Protein AF-A0A0M3JMM7-F1 (afdb_monomer)

Radius of gyration: 18.33 Å; Cα contacts (8 Å, |Δi|>4): 84; chains: 1; bounding box: 41×38×50 Å

Solvent-accessible surface area (backbone atoms only — not comparable to full-atom values): 8423 Å² total; per-residue (Å²): 100,49,17,72,85,36,53,85,90,16,45,68,45,74,69,41,52,52,50,51,54,50,52,48,52,51,52,42,49,46,41,70,75,36,53,66,64,42,37,49,53,56,38,50,55,46,68,75,41,55,74,64,54,42,53,51,49,52,32,35,69,67,38,57,93,69,60,64,87,59,90,70,86,70,74,84,69,78,85,84,64,97,82,78,93,76,88,78,82,85,78,90,63,82,74,82,71,70,69,87,77,38,84,73,72,54,48,60,38,55,50,51,66,52,33,49,62,62,49,54,55,51,51,62,76,42,41,74,65,62,67,35,77,92,71,112

Secondary structure (DSSP, 8-state):
---TT--TT---SHHHHHHHHHHHHHHHHHHHH-HHHHHHHHHHHHHHS-HHHHHHHHHHHH-GGG--SSS-------S-------------------GGG-TTSSHHHHHHHHHHHHHHHHHHHTHHHHTSGGG-

Foldseek 3Di:
DFACVCPDVQDPDPVSVVVLVVVLVVLQVVCVVPVPVSLVVLQVVCVPDDLVVVVRVLCRLPVCVPPPPPPDPDDPDPPPDPPDDDDDDDPPPPPPPPCVPVCPVGDSNSSCVSHVVSSVVVCVVCVVVCPPPVND

Mean predicted aligned error: 11.77 Å

Nearest PDB structures (foldseek):
  8v87-assembly1_I  TM=3.423E-01  e=5.460E+00  Saccharomyces cerevisiae BY4741
  7r6k-assembly1_I  TM=3.292E-01  e=7.303E+00  Saccharomyces cerevisiae BY4741

Organism: Anisakis simplex (N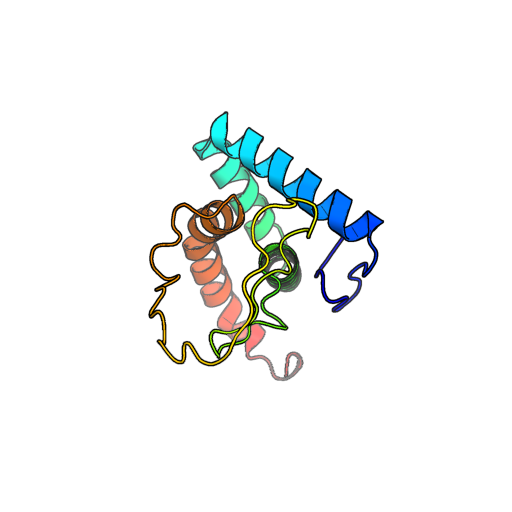CBI:txid6269)

pLDDT: mean 75.69, std 21.16, range [32.44, 95.88]

Structure (mmCIF, N/CA/C/O backbone):
data_AF-A0A0M3JMM7-F1
#
_entry.id   AF-A0A0M3JMM7-F1
#
loop_
_atom_site.group_PDB
_atom_site.id
_atom_site.type_symbol
_atom_site.label_atom_id
_atom_site.label_alt_id
_atom_site.label_comp_id
_atom_site.label_asym_id
_atom_site.label_entity_id
_atom_site.label_seq_id
_atom_site.pdbx_PDB_ins_code
_atom_site.Cartn_x
_atom_site.Cartn_y
_atom_site.Cartn_z
_atom_site.occupancy
_atom_site.B_iso_or_equiv
_atom_site.auth_seq_id
_atom_site.auth_comp_id
_atom_site.auth_asym_id
_atom_site.auth_atom_id
_atom_site.pdbx_PDB_model_num
ATOM 1 N N . LEU A 1 1 ? 1.023 9.929 -7.531 1.00 86.50 1 LEU A N 1
ATOM 2 C CA . LEU A 1 1 ? 0.888 8.857 -8.557 1.00 86.50 1 LEU A CA 1
ATOM 3 C C . LEU A 1 1 ? -0.523 8.277 -8.566 1.00 86.50 1 LEU A C 1
ATOM 5 O O . LEU A 1 1 ? -1.120 8.219 -9.637 1.00 86.50 1 LEU A O 1
ATOM 9 N N . GLY A 1 2 ? -1.057 7.871 -7.408 1.00 88.44 2 GLY A N 1
ATOM 10 C CA . GLY A 1 2 ? -2.457 7.458 -7.265 1.00 88.44 2 GLY A CA 1
ATOM 11 C C . GLY A 1 2 ? -2.833 6.219 -8.083 1.00 88.44 2 GLY A C 1
ATOM 12 O O . GLY A 1 2 ? -1.966 5.519 -8.621 1.00 88.44 2 GLY A O 1
ATOM 13 N N . CYS A 1 3 ? -4.135 5.967 -8.186 1.00 88.50 3 CYS A N 1
ATOM 14 C CA . CYS A 1 3 ? -4.692 4.797 -8.858 1.00 88.50 3 CYS A CA 1
ATOM 15 C C . CYS A 1 3 ? -4.348 4.761 -10.365 1.00 88.50 3 CYS A C 1
ATOM 17 O O . CYS A 1 3 ? -4.485 5.785 -11.041 1.00 88.50 3 CYS A O 1
ATOM 19 N N . PRO A 1 4 ? -3.954 3.596 -10.929 1.00 84.81 4 PRO A N 1
ATOM 20 C CA . PRO A 1 4 ? -3.671 3.445 -12.362 1.00 84.81 4 PRO A CA 1
ATOM 21 C C . PRO A 1 4 ? -4.845 3.723 -13.290 1.00 84.81 4 PRO A C 1
ATOM 23 O O . PRO A 1 4 ? -4.650 4.036 -14.462 1.00 84.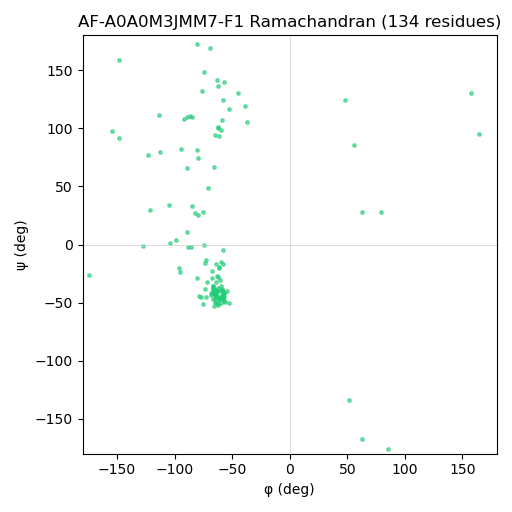81 4 PRO A O 1
ATOM 26 N N . HIS A 1 5 ? -6.060 3.679 -12.761 1.00 85.06 5 HIS A N 1
ATOM 27 C CA . HIS A 1 5 ? -7.269 3.957 -13.521 1.00 85.06 5 HIS A CA 1
ATOM 28 C C . HIS A 1 5 ? -7.657 5.441 -13.529 1.00 85.06 5 HIS A C 1
ATOM 30 O O . HIS A 1 5 ? -8.605 5.797 -14.224 1.00 85.06 5 HIS A O 1
ATOM 36 N N . GLY A 1 6 ? -6.906 6.299 -12.826 1.00 85.56 6 GLY A N 1
ATOM 37 C CA . GLY A 1 6 ? -7.173 7.737 -12.754 1.00 85.56 6 GLY A CA 1
ATOM 38 C C . GLY A 1 6 ? -8.295 8.112 -11.786 1.00 85.56 6 GLY A C 1
ATOM 39 O O . GLY A 1 6 ? -8.985 9.094 -12.015 1.00 85.56 6 GLY A O 1
ATOM 40 N N . CYS A 1 7 ? -8.525 7.312 -10.742 1.00 88.12 7 CYS A N 1
ATOM 41 C CA . CYS A 1 7 ? -9.444 7.680 -9.663 1.00 88.12 7 CYS A CA 1
ATOM 42 C C . CYS A 1 7 ? -8.818 8.741 -8.748 1.00 88.12 7 CYS A C 1
ATOM 44 O O . CYS A 1 7 ? -7.601 8.701 -8.531 1.00 88.12 7 CYS A O 1
ATOM 46 N N . ASN A 1 8 ? -9.651 9.613 -8.170 1.00 83.31 8 ASN A N 1
ATOM 47 C CA . ASN A 1 8 ? -9.229 10.787 -7.393 1.00 83.31 8 ASN A CA 1
ATOM 48 C C . ASN A 1 8 ? -8.210 11.616 -8.210 1.00 83.31 8 ASN A C 1
ATOM 50 O O . ASN A 1 8 ? -8.370 11.771 -9.417 1.00 83.31 8 ASN A O 1
ATOM 54 N N . GLU A 1 9 ? -7.107 12.041 -7.590 1.00 83.31 9 GLU A N 1
ATOM 55 C CA . GLU A 1 9 ? -5.984 12.751 -8.230 1.00 83.31 9 GLU A CA 1
ATOM 56 C C . GLU A 1 9 ? -4.953 11.792 -8.882 1.00 83.31 9 GLU A C 1
ATOM 58 O O . GLU A 1 9 ? -3.733 11.999 -8.861 1.00 83.31 9 GLU A O 1
ATOM 63 N N . GLY A 1 10 ? -5.418 10.652 -9.404 1.00 87.12 10 GLY A N 1
ATOM 64 C CA . GLY A 1 10 ? -4.576 9.620 -10.009 1.00 87.12 10 GLY A CA 1
ATOM 65 C C . GLY A 1 10 ? -4.089 9.983 -11.416 1.00 87.12 10 GLY A C 1
ATOM 66 O O . GLY A 1 10 ? -4.872 10.327 -12.295 1.00 87.12 10 GLY A O 1
ATOM 67 N N . ILE A 1 11 ? -2.790 9.816 -11.687 1.00 89.62 11 ILE A N 1
ATOM 68 C CA . ILE A 1 11 ? -2.210 10.141 -13.003 1.00 89.62 11 ILE A CA 1
ATOM 69 C C . ILE A 1 11 ? -2.379 8.958 -13.963 1.00 89.62 11 ILE A C 1
ATOM 71 O O . ILE A 1 11 ? -1.703 7.932 -13.824 1.00 89.62 11 ILE A O 1
ATOM 75 N N . ARG A 1 12 ? -3.242 9.093 -14.973 1.00 91.50 12 ARG A N 1
ATOM 76 C CA . ARG A 1 12 ? -3.420 8.087 -16.033 1.00 91.50 12 ARG A CA 1
ATOM 77 C C . ARG A 1 12 ? -2.552 8.417 -17.253 1.00 91.50 12 ARG A C 1
ATOM 79 O O . ARG A 1 12 ? -3.021 8.995 -18.227 1.00 91.50 12 ARG A O 1
ATOM 86 N N . SER A 1 13 ? -1.276 8.045 -17.194 1.00 90.12 13 SER A N 1
ATOM 87 C CA . SER A 1 13 ? -0.321 8.217 -18.297 1.00 90.12 13 SER A CA 1
ATOM 88 C C . SER A 1 13 ? 0.731 7.107 -18.310 1.00 90.12 13 SER A C 1
ATOM 90 O O . SER A 1 13 ? 1.004 6.493 -17.278 1.00 90.12 13 SER A O 1
ATOM 92 N N . ALA A 1 14 ? 1.373 6.887 -19.463 1.00 88.88 14 ALA A N 1
ATOM 93 C CA . ALA A 1 14 ? 2.451 5.903 -19.600 1.00 88.88 14 ALA A CA 1
ATOM 94 C C . ALA A 1 14 ? 3.641 6.212 -18.669 1.00 88.88 14 ALA A C 1
ATOM 96 O O . ALA A 1 14 ? 4.251 5.310 -18.095 1.00 88.88 14 ALA A O 1
ATOM 97 N N . GLN A 1 15 ? 3.941 7.498 -18.471 1.00 91.81 15 GLN A N 1
ATOM 98 C CA . GLN A 1 15 ? 4.955 7.968 -17.530 1.00 91.81 15 GLN A CA 1
ATOM 99 C C . GLN A 1 15 ? 4.543 7.658 -16.085 1.00 91.81 15 GLN A C 1
ATOM 101 O O . GLN A 1 15 ? 5.363 7.189 -15.296 1.00 91.81 15 GLN A O 1
ATOM 106 N N . GLY A 1 16 ? 3.264 7.860 -15.747 1.00 89.44 16 GLY A N 1
ATOM 107 C CA . GLY A 1 16 ? 2.706 7.489 -14.448 1.00 89.44 16 GLY A CA 1
ATOM 108 C C . GLY A 1 16 ? 2.831 5.989 -14.176 1.00 89.44 16 GLY A C 1
ATOM 109 O O . GLY A 1 16 ? 3.290 5.595 -13.105 1.00 89.44 16 GLY A O 1
ATOM 110 N N . ASP A 1 17 ? 2.510 5.150 -15.160 1.00 85.12 17 ASP A N 1
ATOM 111 C CA . ASP A 1 17 ? 2.635 3.692 -15.050 1.00 85.12 17 ASP A CA 1
ATO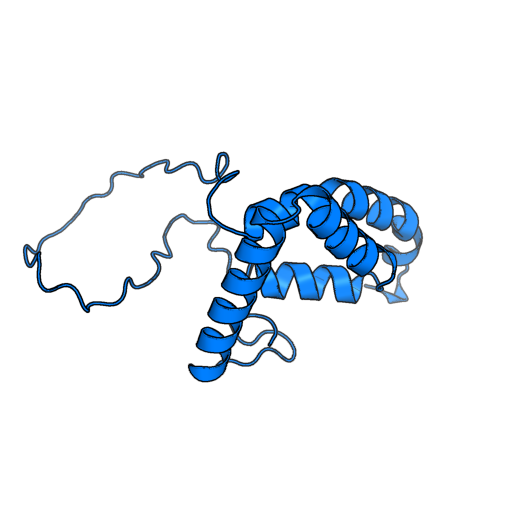M 112 C C . ASP A 1 17 ? 4.085 3.243 -14.868 1.00 85.12 17 ASP A C 1
ATOM 114 O O . ASP A 1 17 ? 4.380 2.422 -13.995 1.00 85.12 17 ASP A O 1
ATOM 118 N N . PHE A 1 18 ? 5.010 3.836 -15.621 1.00 86.12 18 PHE A N 1
ATOM 119 C CA . PHE A 1 18 ? 6.438 3.588 -15.459 1.00 86.12 18 PHE A CA 1
ATOM 120 C C . PHE A 1 18 ? 6.928 3.925 -14.043 1.00 86.12 18 PHE A C 1
ATOM 122 O O . PHE A 1 18 ? 7.621 3.119 -13.414 1.00 86.12 18 PHE A O 1
ATOM 129 N N . LEU A 1 19 ? 6.525 5.079 -13.502 1.00 92.81 19 LEU A N 1
ATOM 130 C CA . LEU A 1 19 ? 6.873 5.482 -12.137 1.00 92.81 19 LEU A CA 1
ATOM 131 C C . LEU A 1 19 ? 6.267 4.547 -11.086 1.00 92.81 19 LEU A C 1
ATOM 133 O O . LEU A 1 19 ? 6.950 4.190 -10.128 1.00 92.81 19 LEU A O 1
ATOM 137 N N . ARG A 1 20 ? 5.029 4.079 -11.277 1.00 87.00 20 ARG A N 1
ATOM 138 C CA . ARG A 1 20 ? 4.411 3.091 -10.380 1.00 87.00 20 ARG A CA 1
ATOM 139 C C . ARG A 1 20 ? 5.165 1.758 -10.375 1.00 87.00 20 ARG A C 1
ATOM 141 O O . ARG A 1 20 ? 5.312 1.147 -9.319 1.00 87.00 20 ARG A O 1
ATOM 148 N N . VAL A 1 21 ? 5.644 1.283 -11.528 1.00 85.50 21 VAL A N 1
ATOM 149 C CA . VAL A 1 21 ? 6.469 0.061 -11.611 1.00 85.50 21 VAL A CA 1
ATOM 150 C C . VAL A 1 21 ? 7.814 0.263 -10.909 1.00 85.50 21 VAL A C 1
ATOM 152 O O . VAL A 1 21 ? 8.248 -0.608 -10.149 1.00 85.50 21 VAL A O 1
ATOM 155 N N . LYS A 1 22 ? 8.452 1.425 -11.097 1.00 89.44 22 LYS A N 1
ATOM 156 C CA . LYS A 1 22 ? 9.690 1.775 -10.387 1.00 89.44 22 LYS A CA 1
ATOM 157 C C . LYS A 1 22 ? 9.496 1.825 -8.874 1.00 89.44 22 LYS A C 1
ATOM 159 O O . LYS A 1 22 ? 10.266 1.191 -8.161 1.00 89.44 22 LYS A O 1
ATOM 164 N N . ALA A 1 23 ? 8.444 2.486 -8.392 1.00 90.94 23 ALA A N 1
ATOM 165 C CA . ALA A 1 23 ? 8.122 2.552 -6.967 1.00 90.94 23 ALA A CA 1
ATOM 166 C C . ALA A 1 23 ? 7.932 1.152 -6.360 1.00 90.94 23 ALA A C 1
ATOM 168 O O . ALA A 1 23 ? 8.558 0.822 -5.356 1.00 90.94 23 ALA A O 1
ATOM 169 N N . ARG A 1 24 ? 7.163 0.279 -7.029 1.00 88.25 24 ARG A N 1
ATOM 170 C CA . ARG A 1 24 ? 7.001 -1.123 -6.605 1.00 88.25 24 ARG A CA 1
ATOM 171 C C . ARG A 1 24 ? 8.327 -1.880 -6.551 1.00 88.25 24 ARG A C 1
ATOM 173 O O . ARG A 1 24 ? 8.540 -2.677 -5.644 1.00 88.25 24 ARG A O 1
ATOM 180 N N . THR A 1 25 ? 9.217 -1.635 -7.509 1.00 87.00 25 THR A N 1
ATOM 181 C CA . THR A 1 25 ? 10.543 -2.270 -7.551 1.00 87.00 25 THR A CA 1
ATOM 182 C C . THR A 1 25 ? 11.421 -1.803 -6.391 1.00 87.00 25 THR A C 1
ATOM 184 O O . THR A 1 25 ? 12.090 -2.625 -5.773 1.00 87.00 25 THR A O 1
ATOM 187 N N . ILE A 1 26 ? 11.387 -0.509 -6.059 1.00 92.94 26 ILE A N 1
ATOM 188 C CA . ILE A 1 26 ? 12.112 0.055 -4.912 1.00 92.94 26 ILE A CA 1
ATOM 189 C C . ILE A 1 26 ? 11.599 -0.566 -3.613 1.00 92.94 26 ILE A C 1
ATOM 191 O O . ILE A 1 26 ? 12.397 -1.110 -2.857 1.00 92.94 26 ILE A O 1
ATOM 195 N N . PHE A 1 27 ? 10.282 -0.589 -3.398 1.00 92.19 27 PHE A N 1
ATOM 196 C CA . PHE A 1 27 ? 9.697 -1.232 -2.221 1.00 92.19 27 PHE A CA 1
ATOM 197 C C . PHE A 1 27 ? 10.039 -2.725 -2.141 1.00 92.19 27 PHE A C 1
ATOM 199 O O . PHE A 1 27 ? 10.376 -3.218 -1.072 1.00 92.19 27 PHE A O 1
ATOM 206 N N . ALA A 1 28 ? 10.038 -3.447 -3.266 1.00 88.50 28 ALA A N 1
ATOM 207 C CA . ALA A 1 28 ? 10.458 -4.848 -3.295 1.00 88.50 28 ALA A CA 1
ATOM 208 C C . ALA A 1 28 ? 11.941 -5.030 -2.939 1.00 88.50 28 ALA A C 1
ATOM 210 O O . ALA A 1 28 ? 12.326 -6.056 -2.385 1.00 88.50 28 ALA A O 1
ATOM 211 N N . THR A 1 29 ? 12.800 -4.070 -3.275 1.00 91.25 29 THR A N 1
ATOM 212 C CA . THR A 1 29 ? 14.210 -4.085 -2.870 1.00 91.25 29 THR A CA 1
ATOM 213 C C . THR A 1 29 ? 14.359 -3.767 -1.387 1.00 91.25 29 THR A C 1
ATOM 215 O O . THR A 1 29 ? 15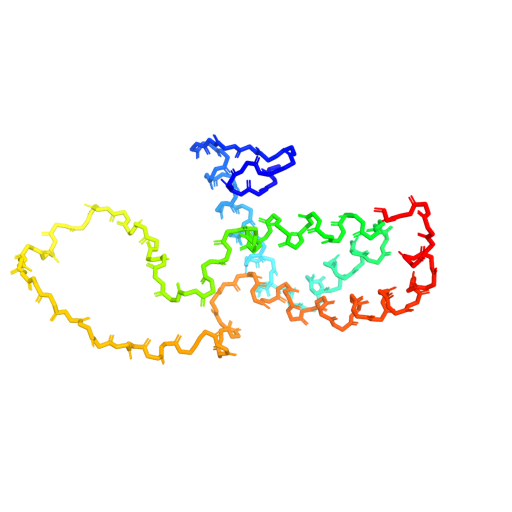.034 -4.525 -0.701 1.00 91.25 29 THR A O 1
ATOM 218 N N . MET A 1 30 ? 13.666 -2.748 -0.872 1.00 94.44 30 MET A N 1
ATOM 219 C CA . MET A 1 30 ? 13.654 -2.422 0.561 1.00 94.44 30 MET A CA 1
ATOM 220 C C . MET A 1 30 ? 13.180 -3.614 1.399 1.00 94.44 30 MET A C 1
ATOM 222 O O . MET A 1 30 ? 13.883 -4.032 2.309 1.00 94.44 30 MET A O 1
ATOM 226 N N . GLN A 1 31 ? 12.064 -4.238 1.007 1.00 92.31 31 GLN A N 1
ATOM 227 C CA . GLN A 1 31 ? 11.516 -5.413 1.688 1.00 92.31 31 GLN A CA 1
ATOM 228 C C . GLN A 1 31 ? 12.456 -6.625 1.671 1.00 92.31 31 GLN A C 1
ATOM 230 O O . GLN A 1 31 ? 12.377 -7.476 2.548 1.00 92.31 31 GLN A O 1
ATOM 235 N N . ARG A 1 32 ? 13.329 -6.745 0.663 1.00 90.81 32 ARG A N 1
ATOM 236 C CA . ARG A 1 32 ? 14.335 -7.818 0.606 1.00 90.81 32 ARG A CA 1
ATOM 237 C C . ARG A 1 32 ? 15.558 -7.528 1.470 1.00 90.81 32 ARG A C 1
ATOM 239 O O . ARG A 1 32 ? 16.203 -8.475 1.899 1.00 90.81 32 ARG A O 1
ATOM 246 N N . MET A 1 33 ? 15.894 -6.254 1.666 1.00 94.94 33 MET A N 1
ATOM 247 C CA . MET A 1 33 ? 17.031 -5.840 2.489 1.00 94.94 33 MET A CA 1
ATOM 248 C C . MET A 1 33 ? 16.700 -5.908 3.979 1.00 94.94 33 MET A C 1
ATOM 250 O O . MET A 1 33 ? 17.511 -6.406 4.749 1.00 94.94 33 MET A O 1
ATOM 254 N N . ASP A 1 34 ? 15.517 -5.428 4.361 1.00 95.75 34 ASP A N 1
ATOM 255 C CA . ASP A 1 34 ? 15.052 -5.402 5.746 1.00 95.75 34 ASP A CA 1
ATOM 256 C C . ASP A 1 34 ? 13.520 -5.569 5.792 1.00 95.75 34 ASP A C 1
ATOM 258 O O . ASP A 1 34 ? 12.779 -4.585 5.673 1.00 95.75 34 ASP A O 1
ATOM 262 N N . PRO A 1 35 ? 13.028 -6.817 5.912 1.00 92.25 35 PRO A N 1
ATOM 263 C CA . PRO A 1 35 ? 11.598 -7.098 5.945 1.00 92.25 35 PRO A CA 1
ATOM 264 C C . PRO A 1 35 ? 10.874 -6.468 7.139 1.00 92.25 35 PRO A C 1
ATOM 266 O O . PRO A 1 35 ? 9.732 -6.019 7.006 1.00 92.25 35 PRO A O 1
ATOM 269 N N . ASP A 1 36 ? 11.529 -6.451 8.301 1.00 94.38 36 ASP A N 1
ATOM 270 C CA . ASP A 1 36 ? 10.931 -5.989 9.551 1.00 94.38 36 ASP A CA 1
ATOM 271 C C . ASP A 1 36 ? 10.876 -4.462 9.583 1.00 94.38 36 ASP A C 1
ATOM 273 O O . ASP A 1 36 ? 9.825 -3.890 9.882 1.00 94.38 36 ASP A O 1
ATOM 277 N N . GLY A 1 37 ? 11.967 -3.791 9.198 1.00 95.88 37 GLY A N 1
ATOM 278 C CA . GLY A 1 37 ? 12.009 -2.334 9.097 1.00 95.88 37 GLY A CA 1
ATOM 279 C C . GLY A 1 37 ? 11.082 -1.790 8.011 1.00 95.88 37 GLY A C 1
ATOM 280 O O . GLY A 1 37 ? 10.384 -0.800 8.239 1.00 95.88 37 GLY A O 1
ATOM 281 N N . PHE A 1 38 ? 10.984 -2.456 6.853 1.00 94.94 38 PHE A N 1
ATOM 282 C CA . PHE A 1 38 ? 9.997 -2.085 5.835 1.00 94.94 38 PHE A CA 1
ATOM 283 C C . PHE A 1 38 ? 8.567 -2.252 6.356 1.00 94.94 38 PHE A C 1
ATOM 285 O O . PHE A 1 38 ? 7.755 -1.341 6.198 1.00 94.94 38 PHE A O 1
ATOM 292 N N . GLY A 1 39 ? 8.260 -3.379 7.007 1.00 94.06 39 GLY A N 1
ATOM 293 C CA . GLY A 1 39 ? 6.953 -3.609 7.617 1.00 94.06 39 GLY A CA 1
ATOM 294 C C . GLY A 1 39 ? 6.585 -2.509 8.615 1.00 94.06 39 GLY A C 1
ATOM 295 O O . GLY A 1 39 ? 5.508 -1.925 8.507 1.00 94.06 39 GLY A O 1
ATOM 296 N N . GLN A 1 40 ? 7.497 -2.173 9.530 1.00 95.56 40 GLN A N 1
ATOM 297 C CA . GLN A 1 40 ? 7.304 -1.096 10.505 1.00 95.56 40 GLN A CA 1
ATOM 298 C C . GLN A 1 40 ? 7.097 0.260 9.827 1.00 95.56 40 GLN A C 1
ATOM 300 O O . GLN A 1 40 ? 6.136 0.945 10.151 1.00 95.56 40 GLN A O 1
ATOM 305 N N . MET A 1 41 ? 7.918 0.616 8.835 1.00 95.00 41 MET A N 1
ATOM 306 C CA . MET A 1 41 ? 7.794 1.878 8.096 1.00 95.00 41 MET A CA 1
ATOM 307 C C . MET A 1 41 ? 6.418 2.034 7.436 1.00 95.00 41 MET A C 1
ATOM 309 O O . MET A 1 41 ? 5.783 3.084 7.549 1.00 95.00 41 MET A O 1
ATOM 313 N N . VAL A 1 42 ? 5.925 0.976 6.788 1.00 92.94 42 VAL A N 1
ATOM 314 C CA . VAL A 1 42 ? 4.606 0.973 6.143 1.00 92.94 42 VAL A CA 1
ATOM 315 C C . VAL A 1 42 ? 3.486 1.082 7.188 1.00 92.94 42 VAL A C 1
ATOM 317 O O . VAL A 1 42 ? 2.513 1.809 6.976 1.00 92.94 42 VAL A O 1
ATOM 320 N N . VAL A 1 43 ? 3.615 0.391 8.323 1.00 93.81 43 VAL A N 1
ATOM 3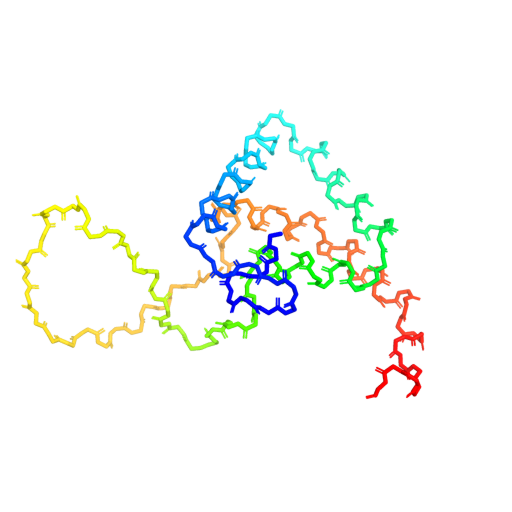21 C CA . VAL A 1 43 ? 2.633 0.449 9.416 1.00 93.81 43 VAL A CA 1
ATOM 322 C C . VAL A 1 43 ? 2.603 1.831 10.071 1.00 93.81 43 VAL A C 1
ATOM 324 O O . VAL A 1 43 ? 1.514 2.383 10.227 1.00 93.81 43 VAL A O 1
ATOM 327 N N . SER A 1 44 ? 3.761 2.415 10.388 1.00 94.31 44 SER A N 1
ATOM 328 C CA . SER A 1 44 ? 3.875 3.766 10.952 1.00 94.31 44 SER A CA 1
ATOM 329 C C . SER A 1 44 ? 3.225 4.803 10.041 1.00 94.31 44 SER A C 1
ATOM 331 O O . SER A 1 44 ? 2.395 5.582 10.502 1.00 94.31 44 SER A O 1
ATOM 333 N N . HIS A 1 45 ? 3.485 4.734 8.730 1.00 91.00 45 HIS A N 1
ATOM 334 C CA . HIS A 1 45 ? 2.878 5.644 7.757 1.00 91.00 45 HIS A CA 1
ATOM 335 C C . HIS A 1 45 ? 1.339 5.618 7.790 1.00 91.00 45 HIS A C 1
ATOM 337 O O . HIS A 1 45 ? 0.683 6.658 7.727 1.00 91.00 45 HIS A O 1
ATOM 343 N N . ILE A 1 46 ? 0.745 4.430 7.923 1.00 89.50 46 ILE A N 1
ATOM 344 C CA . ILE A 1 46 ? -0.713 4.271 8.002 1.00 89.50 46 ILE A CA 1
ATOM 345 C C . ILE A 1 46 ? -1.263 4.719 9.350 1.00 89.50 46 ILE A C 1
ATOM 347 O O . ILE A 1 46 ? -2.364 5.271 9.408 1.00 89.50 46 ILE A O 1
ATOM 351 N N . GLN A 1 47 ? -0.550 4.440 10.438 1.00 89.38 47 GLN A N 1
ATOM 352 C CA . GLN A 1 47 ? -0.988 4.802 11.782 1.00 89.38 47 GLN A CA 1
ATOM 353 C C . GLN A 1 47 ? -1.000 6.319 11.974 1.00 89.38 47 GLN A C 1
ATOM 355 O O . GLN A 1 47 ? -1.992 6.826 12.494 1.00 89.38 47 GLN A O 1
ATOM 360 N N . GLU A 1 48 ? 0.016 7.021 11.472 1.00 90.19 48 GLU A N 1
ATOM 361 C CA . GLU A 1 48 ? 0.136 8.484 11.522 1.00 90.19 48 GLU A CA 1
ATOM 362 C C . GLU A 1 48 ? -0.837 9.211 10.578 1.00 90.19 48 GLU A C 1
ATOM 364 O O . GLU A 1 48 ? -1.304 10.303 10.894 1.00 90.19 48 GLU A O 1
ATOM 369 N N . GLY A 1 49 ? -1.168 8.620 9.422 1.00 87.06 49 GLY A N 1
ATOM 370 C CA . GLY A 1 49 ? -2.105 9.214 8.459 1.00 87.06 49 GLY A CA 1
ATOM 371 C C . GLY A 1 49 ? -3.556 9.254 8.956 1.00 87.06 49 GLY A C 1
ATOM 372 O O . GLY A 1 49 ? -3.910 8.608 9.934 1.00 87.06 49 GLY A O 1
ATOM 373 N N . ASN A 1 50 ? -4.457 9.957 8.269 1.00 86.88 50 ASN A N 1
ATOM 374 C CA . ASN A 1 50 ? -5.898 9.818 8.526 1.00 86.88 50 ASN A CA 1
ATOM 375 C C . ASN A 1 50 ? -6.464 8.562 7.820 1.00 86.88 50 ASN A C 1
ATOM 377 O O . ASN A 1 50 ? -5.773 7.891 7.046 1.00 86.88 50 ASN A O 1
ATOM 381 N N . THR A 1 51 ? -7.729 8.222 8.081 1.00 86.06 51 THR A N 1
ATOM 382 C CA . THR A 1 51 ? -8.395 7.067 7.445 1.00 86.06 51 THR A CA 1
ATOM 383 C C . THR A 1 51 ? -8.470 7.206 5.918 1.00 86.06 51 THR A C 1
ATOM 385 O O . THR A 1 51 ? -8.360 6.211 5.204 1.00 86.06 51 THR A O 1
ATOM 388 N N . GLN A 1 52 ? -8.555 8.435 5.402 1.00 87.25 52 GLN A N 1
ATOM 389 C CA . GLN A 1 52 ? -8.552 8.714 3.966 1.00 87.25 52 GLN A CA 1
ATOM 390 C C . GLN A 1 52 ? -7.217 8.326 3.305 1.00 87.25 52 GLN A C 1
ATOM 392 O O . GLN A 1 52 ? -7.214 7.604 2.311 1.00 87.25 52 GLN A O 1
ATOM 397 N N . THR A 1 53 ? -6.081 8.697 3.903 1.00 88.19 53 THR A N 1
ATOM 398 C CA . THR A 1 53 ? -4.732 8.343 3.431 1.00 88.19 53 THR A CA 1
ATOM 399 C C . THR A 1 53 ? -4.540 6.832 3.366 1.00 88.19 53 THR A C 1
ATOM 401 O O . THR A 1 53 ? -3.941 6.323 2.419 1.00 88.19 53 THR A O 1
ATOM 404 N N . LEU A 1 54 ? -5.082 6.097 4.341 1.00 89.50 54 LEU A N 1
ATOM 405 C CA . LEU A 1 54 ? -5.086 4.637 4.320 1.00 89.50 54 LEU A CA 1
ATOM 406 C C . LEU A 1 54 ? -5.833 4.097 3.086 1.00 89.50 54 LEU A C 1
ATOM 408 O O . LEU A 1 54 ? -5.302 3.245 2.368 1.00 89.50 54 LEU A O 1
ATOM 412 N N . ILE A 1 55 ? -7.051 4.582 2.833 1.00 88.94 55 ILE A N 1
ATOM 413 C CA . ILE A 1 55 ? -7.867 4.139 1.694 1.00 88.94 55 ILE A CA 1
ATOM 414 C C . ILE A 1 55 ? -7.172 4.497 0.377 1.00 88.94 55 ILE A C 1
ATOM 416 O O . ILE A 1 55 ? -7.051 3.641 -0.501 1.00 88.94 55 ILE A O 1
ATOM 420 N N . ASP A 1 56 ? -6.652 5.717 0.253 1.00 89.62 56 ASP A N 1
ATOM 421 C CA . ASP A 1 56 ? -5.944 6.187 -0.938 1.00 89.62 56 ASP A CA 1
ATOM 422 C C . ASP A 1 56 ? -4.666 5.384 -1.205 1.00 89.62 56 ASP A C 1
ATOM 424 O O . ASP A 1 56 ? -4.382 5.029 -2.353 1.00 89.62 56 ASP A O 1
ATOM 428 N N . MET A 1 57 ? -3.917 5.025 -0.160 1.00 88.38 57 MET A N 1
ATOM 429 C CA . MET A 1 57 ? -2.750 4.151 -0.269 1.00 88.38 57 MET A CA 1
ATOM 430 C C . MET A 1 57 ? -3.149 2.753 -0.749 1.00 88.38 57 MET A C 1
ATOM 432 O O . MET A 1 57 ? -2.581 2.249 -1.723 1.00 88.38 57 MET A O 1
ATOM 436 N N . MET A 1 58 ? -4.149 2.136 -0.115 1.00 87.50 58 MET A N 1
ATOM 437 C CA . MET A 1 58 ? -4.665 0.825 -0.517 1.00 87.50 58 MET A CA 1
ATOM 438 C C . MET A 1 58 ? -5.131 0.834 -1.970 1.00 87.50 58 MET A C 1
ATOM 440 O O . MET A 1 58 ? -4.820 -0.076 -2.744 1.00 87.50 58 MET A O 1
ATOM 444 N N . HIS A 1 59 ? -5.819 1.897 -2.365 1.00 89.19 59 HIS A N 1
ATOM 445 C CA . HIS A 1 59 ? -6.334 2.091 -3.707 1.00 89.19 59 HIS A CA 1
ATOM 446 C C . HIS A 1 59 ? -5.211 2.312 -4.731 1.00 89.19 59 HIS A C 1
ATOM 448 O O . HIS A 1 59 ? -5.235 1.725 -5.813 1.00 89.19 59 HIS A O 1
ATOM 454 N N . ALA A 1 60 ? -4.181 3.090 -4.397 1.00 88.75 60 ALA A N 1
ATOM 455 C CA . ALA A 1 60 ? -3.027 3.311 -5.265 1.00 88.75 60 ALA A CA 1
ATOM 456 C C . ALA A 1 60 ? -2.186 2.038 -5.474 1.00 88.75 60 ALA A C 1
ATOM 458 O O . ALA A 1 60 ? -1.660 1.819 -6.571 1.00 88.75 60 ALA A O 1
ATOM 459 N N . ILE A 1 61 ? -2.062 1.201 -4.439 1.00 85.12 61 ILE A N 1
ATOM 460 C CA . ILE A 1 61 ? -1.274 -0.037 -4.469 1.00 85.12 61 ILE A CA 1
ATOM 461 C C . ILE A 1 61 ? -2.009 -1.127 -5.247 1.00 85.12 61 ILE A C 1
ATOM 463 O O . ILE A 1 61 ? -1.429 -1.718 -6.157 1.00 85.12 61 ILE A O 1
ATOM 467 N N . THR A 1 62 ? -3.274 -1.374 -4.908 1.00 83.12 62 THR A N 1
ATOM 468 C CA . THR A 1 62 ? -4.027 -2.535 -5.410 1.00 83.12 62 THR A CA 1
ATOM 469 C C . THR A 1 62 ? -4.889 -2.227 -6.633 1.00 83.12 62 THR A C 1
ATOM 471 O O . THR A 1 62 ? -5.215 -3.137 -7.388 1.00 83.12 62 THR A O 1
ATOM 474 N N . GLY A 1 63 ? -5.273 -0.963 -6.851 1.00 84.12 63 GLY A N 1
ATOM 475 C CA . GLY A 1 63 ? -6.196 -0.591 -7.925 1.00 84.12 63 GLY A CA 1
ATOM 476 C C . GLY A 1 63 ? -7.592 -1.207 -7.776 1.00 84.12 63 GLY A C 1
ATOM 477 O O . GLY A 1 63 ? -8.260 -1.432 -8.784 1.00 84.12 63 GLY A O 1
ATOM 478 N N . PHE A 1 64 ? -8.041 -1.492 -6.545 1.00 83.44 64 PHE A N 1
ATOM 479 C CA . PHE A 1 64 ? -9.271 -2.257 -6.294 1.00 83.44 64 PHE A CA 1
ATOM 480 C C . PHE A 1 64 ? -10.558 -1.629 -6.864 1.00 83.44 64 PHE A C 1
ATOM 482 O O . PHE A 1 64 ? -11.562 -2.324 -6.976 1.00 83.44 64 PHE A O 1
ATOM 489 N N . CYS A 1 65 ? -10.559 -0.352 -7.267 1.00 85.12 65 CYS A N 1
ATOM 490 C CA . CYS A 1 65 ? -11.726 0.303 -7.877 1.00 85.12 65 CYS A CA 1
ATOM 491 C C . CYS A 1 65 ? -12.197 -0.332 -9.188 1.00 85.12 65 CYS A C 1
ATOM 493 O O . CYS A 1 65 ? -13.332 -0.117 -9.603 1.00 85.12 65 CYS A O 1
ATOM 495 N N . ARG A 1 66 ? -11.324 -1.088 -9.857 1.00 73.75 66 ARG A N 1
ATOM 496 C CA . ARG A 1 66 ? -11.660 -1.893 -11.032 1.00 73.75 66 ARG A CA 1
ATOM 497 C C . ARG A 1 66 ? -11.351 -3.364 -10.802 1.00 73.75 66 ARG A C 1
ATOM 499 O O . ARG A 1 66 ? -11.009 -4.066 -11.750 1.00 73.75 66 ARG A O 1
ATOM 506 N N . ALA A 1 67 ? -11.427 -3.826 -9.552 1.00 62.00 67 ALA A N 1
ATOM 507 C CA . ALA A 1 67 ? -11.353 -5.245 -9.260 1.00 62.00 67 ALA A CA 1
ATOM 508 C C . ALA A 1 67 ? -12.512 -5.941 -9.985 1.00 62.00 67 ALA A C 1
ATOM 510 O O . ALA A 1 67 ? -13.650 -5.930 -9.523 1.00 62.00 67 ALA A O 1
ATOM 511 N N . ASP A 1 68 ? -12.212 -6.524 -11.145 1.00 53.59 68 ASP A N 1
ATOM 512 C CA . ASP A 1 68 ? -13.078 -7.492 -11.795 1.00 53.59 68 ASP A CA 1
ATOM 513 C C . ASP A 1 68 ? -13.210 -8.672 -10.823 1.00 53.59 68 ASP A C 1
ATOM 515 O O . ASP A 1 68 ? -12.376 -9.578 -10.783 1.00 53.59 68 ASP A O 1
ATOM 519 N N . LEU A 1 69 ? -14.258 -8.646 -9.996 1.00 51.31 69 LEU A N 1
ATOM 520 C CA . LEU A 1 69 ? -14.669 -9.778 -9.158 1.00 51.31 69 LEU A CA 1
ATOM 521 C C . LEU A 1 69 ? -14.959 -11.023 -10.020 1.00 51.31 69 LEU A C 1
ATOM 523 O O . LEU A 1 69 ? -14.959 -12.145 -9.519 1.00 51.31 69 LEU A O 1
ATOM 527 N N . ALA A 1 70 ? -15.143 -10.832 -11.330 1.00 42.44 70 ALA A N 1
ATOM 528 C CA . ALA A 1 70 ? -15.159 -11.875 -12.337 1.00 42.44 70 ALA A CA 1
ATOM 529 C C . ALA A 1 70 ? -13.750 -12.076 -12.922 1.00 42.44 70 ALA A C 1
ATOM 531 O O . ALA A 1 70 ? -13.253 -11.256 -13.685 1.00 42.44 70 ALA A O 1
ATOM 532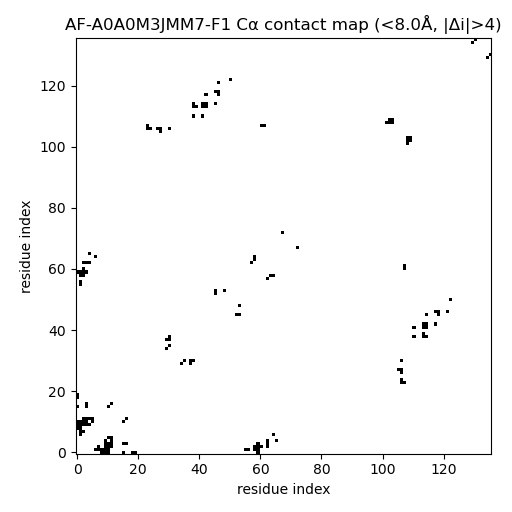 N N . ALA A 1 71 ? -13.105 -13.192 -1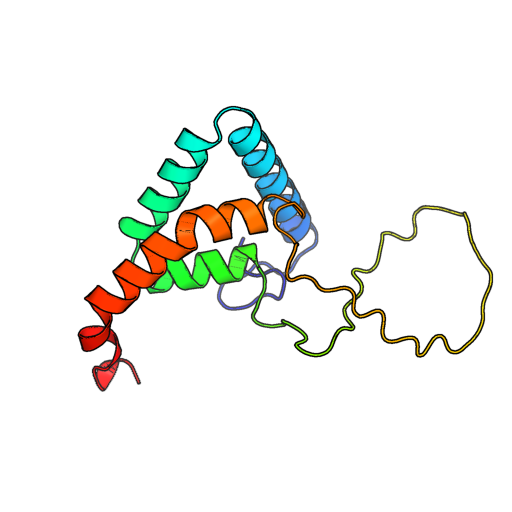2.584 1.00 44.38 71 ALA A N 1
ATOM 533 C CA . ALA A 1 71 ? -11.850 -13.650 -13.177 1.00 44.38 71 ALA A CA 1
ATOM 534 C C . ALA A 1 71 ? -11.762 -13.368 -14.697 1.00 44.38 71 ALA A C 1
ATOM 536 O O . ALA A 1 71 ? -12.407 -14.051 -15.489 1.00 44.38 71 ALA A O 1
ATOM 537 N N . GLY A 1 72 ? -10.967 -12.378 -15.123 1.00 46.22 72 GLY A N 1
ATOM 538 C CA . GLY A 1 72 ? -10.911 -12.054 -16.554 1.00 46.22 72 GLY A CA 1
ATOM 539 C C . GLY A 1 72 ? -9.905 -11.006 -17.017 1.00 46.22 72 GLY A C 1
ATOM 540 O O . GLY A 1 72 ? -9.452 -11.097 -18.157 1.00 46.22 72 GLY A O 1
ATOM 541 N N . SER A 1 73 ? -9.480 -10.057 -16.176 1.00 42.38 73 SER A N 1
ATOM 542 C CA . SER A 1 73 ? -8.521 -9.031 -16.612 1.00 42.38 73 SER A CA 1
ATOM 543 C C . SER A 1 73 ? -7.087 -9.568 -16.626 1.00 42.38 73 SER A C 1
ATOM 545 O O . SER A 1 73 ? -6.248 -9.312 -15.758 1.00 42.38 73 SER A O 1
ATOM 547 N N . ALA A 1 74 ? -6.802 -10.386 -17.637 1.00 43.47 74 ALA A N 1
ATOM 548 C CA . ALA A 1 74 ? -5.453 -10.648 -18.082 1.00 43.47 74 ALA A CA 1
ATOM 549 C C . ALA A 1 74 ? -4.780 -9.297 -18.353 1.00 43.47 74 ALA A C 1
ATOM 551 O O . ALA A 1 74 ? -5.184 -8.560 -19.251 1.00 43.47 74 ALA A O 1
ATOM 552 N N . ARG A 1 75 ? -3.724 -8.976 -17.594 1.00 44.03 75 ARG A N 1
ATOM 553 C CA . ARG A 1 75 ? -2.764 -7.942 -18.004 1.00 44.03 75 ARG A CA 1
ATOM 554 C C . ARG A 1 75 ? -2.447 -8.171 -19.488 1.00 44.03 75 ARG A C 1
ATOM 556 O O . ARG A 1 75 ? -2.072 -9.305 -19.812 1.00 44.03 75 ARG A O 1
ATOM 563 N N . PRO A 1 76 ? -2.512 -7.163 -20.376 1.00 43.03 76 PRO A N 1
ATOM 564 C CA . PRO A 1 76 ? -1.894 -7.305 -21.681 1.00 43.03 76 PRO A CA 1
ATOM 565 C C . PRO A 1 76 ? -0.398 -7.480 -21.416 1.00 43.03 76 PRO A C 1
ATOM 567 O O . PRO A 1 76 ? 0.319 -6.543 -21.066 1.00 43.03 76 PRO A O 1
ATOM 570 N N . ARG A 1 77 ? 0.077 -8.728 -21.472 1.00 43.19 77 ARG A N 1
ATOM 571 C CA . ARG A 1 77 ? 1.507 -9.007 -21.516 1.00 43.19 77 ARG A CA 1
ATOM 572 C C . ARG A 1 77 ? 2.026 -8.286 -22.753 1.00 43.19 77 ARG A C 1
ATOM 574 O O . ARG A 1 77 ? 1.499 -8.494 -23.841 1.00 43.19 77 ARG A O 1
ATOM 581 N N . SER A 1 78 ? 3.028 -7.432 -22.554 1.00 39.91 78 SER A N 1
ATOM 582 C CA . SER A 1 78 ? 3.803 -6.802 -23.622 1.00 39.91 78 SER A CA 1
ATOM 583 C C . SER A 1 78 ? 4.039 -7.807 -24.748 1.00 39.91 78 SER A C 1
ATOM 585 O O . SER A 1 78 ? 4.645 -8.857 -24.530 1.00 39.91 78 SER A O 1
ATOM 587 N N . ASN A 1 79 ? 3.545 -7.487 -25.942 1.00 45.03 79 ASN A N 1
ATOM 588 C CA . ASN A 1 79 ? 3.560 -8.353 -27.120 1.00 45.03 79 ASN A CA 1
ATOM 589 C C . ASN A 1 79 ? 4.958 -8.430 -27.776 1.00 45.03 79 ASN A C 1
ATOM 591 O O . ASN A 1 79 ? 5.083 -8.627 -28.980 1.00 45.03 79 ASN A O 1
ATOM 595 N N . SER A 1 80 ? 6.024 -8.245 -26.994 1.00 43.56 80 SER A N 1
ATOM 596 C CA . SER A 1 80 ? 7.409 -8.150 -27.462 1.00 43.56 80 SER A CA 1
ATOM 597 C C . SER A 1 80 ? 8.132 -9.500 -27.533 1.00 43.56 80 SER A C 1
ATOM 599 O O . SER A 1 80 ? 9.342 -9.535 -27.735 1.00 43.56 80 SER A O 1
ATOM 601 N N . SER A 1 81 ? 7.420 -10.623 -27.393 1.00 40.59 81 SER A N 1
ATOM 602 C CA . SER A 1 81 ? 8.008 -11.959 -27.534 1.00 40.59 81 SER A CA 1
ATOM 603 C C . SER A 1 81 ? 7.433 -12.664 -28.773 1.00 40.59 81 SER A C 1
ATOM 605 O O . SER A 1 81 ? 6.251 -13.006 -28.780 1.00 40.59 81 SER A O 1
ATOM 607 N N . PRO A 1 82 ? 8.223 -12.900 -29.838 1.00 41.28 82 PRO A N 1
ATOM 608 C CA . PRO A 1 82 ? 7.716 -13.366 -31.133 1.00 41.28 82 PRO A CA 1
ATOM 609 C C . PRO A 1 82 ? 7.414 -14.876 -31.190 1.00 41.28 82 PRO A C 1
ATOM 611 O O . PRO A 1 82 ? 7.418 -15.473 -32.264 1.00 41.28 82 PRO A O 1
ATOM 614 N N . ARG A 1 83 ? 7.130 -15.538 -30.061 1.00 43.06 83 ARG A N 1
ATOM 615 C CA . ARG A 1 83 ? 6.928 -16.996 -30.015 1.00 43.06 83 ARG A CA 1
ATOM 616 C C . ARG A 1 83 ? 5.571 -17.394 -29.438 1.00 43.06 83 ARG A C 1
ATOM 618 O O . ARG A 1 83 ? 5.482 -17.849 -28.305 1.00 43.06 83 ARG A O 1
ATOM 625 N N . ARG A 1 84 ? 4.530 -17.255 -30.264 1.00 39.97 84 ARG A N 1
ATOM 626 C CA . ARG A 1 84 ? 3.471 -18.257 -30.539 1.00 39.97 84 ARG A CA 1
ATOM 627 C C . ARG A 1 84 ? 2.287 -17.566 -31.212 1.00 39.97 84 ARG A C 1
ATOM 629 O O . ARG A 1 84 ? 1.399 -17.033 -30.559 1.00 39.97 84 ARG A O 1
ATOM 636 N N . ARG A 1 85 ? 2.274 -17.618 -32.544 1.00 41.84 85 ARG A N 1
ATOM 637 C CA . ARG A 1 85 ? 1.034 -17.586 -33.318 1.00 41.84 85 ARG A CA 1
ATOM 638 C C . ARG A 1 85 ? 0.534 -19.023 -33.414 1.00 41.84 85 ARG A C 1
ATOM 640 O O . ARG A 1 85 ? 1.162 -19.847 -34.069 1.00 41.84 85 ARG A O 1
ATOM 647 N N . THR A 1 86 ? -0.561 -19.313 -32.736 1.00 35.34 86 THR A N 1
ATOM 648 C CA . THR A 1 86 ? -1.486 -20.391 -33.097 1.00 35.34 86 THR A CA 1
ATOM 649 C C . THR A 1 86 ? -2.835 -19.979 -32.529 1.00 35.34 86 THR A C 1
ATOM 651 O O . THR A 1 86 ? -3.087 -20.035 -31.331 1.00 35.34 86 THR A O 1
ATOM 654 N N . SER A 1 87 ? -3.631 -19.399 -33.418 1.00 39.03 87 SER A N 1
ATOM 655 C CA . SER A 1 87 ? -5.048 -19.108 -33.257 1.00 39.03 87 SER A CA 1
ATOM 656 C C . SER A 1 87 ? -5.827 -20.385 -32.951 1.00 39.03 87 SER A C 1
ATOM 658 O O 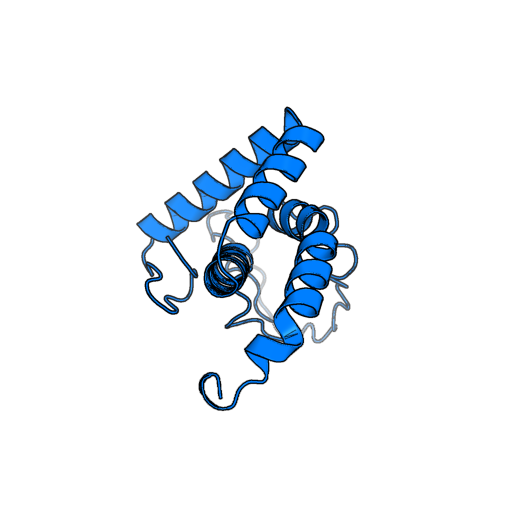. SER A 1 87 ? -5.539 -21.388 -33.592 1.00 39.03 87 SER A O 1
ATOM 660 N N . THR A 1 88 ? -6.806 -20.317 -32.045 1.00 32.44 88 THR A N 1
ATOM 661 C CA . THR A 1 88 ? -8.257 -20.501 -32.293 1.00 32.44 88 THR A CA 1
ATOM 662 C C . THR A 1 88 ? -8.980 -20.902 -31.002 1.00 32.44 88 THR A C 1
ATOM 664 O O . THR A 1 88 ? -8.551 -21.829 -30.327 1.00 32.44 88 THR A O 1
ATOM 667 N N . SER A 1 89 ? -10.072 -20.179 -30.724 1.00 43.56 89 SER A N 1
ATOM 668 C CA . SER A 1 89 ? -11.334 -20.611 -30.090 1.00 43.56 89 SER A CA 1
ATOM 669 C C . SER A 1 89 ? -11.314 -21.452 -28.804 1.00 43.56 89 SER A C 1
ATOM 671 O O . SER A 1 89 ? -10.834 -22.578 -28.775 1.00 43.56 89 SER A O 1
ATOM 673 N N . ASP A 1 90 ? -12.009 -20.921 -27.794 1.00 41.22 90 ASP A N 1
ATOM 674 C CA . ASP A 1 90 ? -12.637 -21.653 -26.689 1.00 41.22 90 ASP A CA 1
ATOM 675 C C . ASP A 1 90 ? -11.733 -22.567 -25.852 1.00 41.22 90 ASP A C 1
ATOM 677 O O . ASP A 1 90 ? -11.733 -23.789 -25.959 1.00 41.22 90 ASP A O 1
ATOM 681 N N . CYS A 1 91 ? -11.084 -21.967 -24.857 1.00 35.44 91 CYS A N 1
ATOM 682 C CA . CYS A 1 91 ? -10.840 -22.670 -23.602 1.00 35.44 91 CYS A CA 1
ATOM 683 C C . CYS A 1 91 ? -11.651 -21.988 -22.499 1.00 35.44 91 CYS A C 1
ATOM 685 O O . CYS A 1 91 ? -11.130 -21.208 -21.706 1.00 35.44 91 CYS A O 1
ATOM 687 N N . LYS A 1 92 ? -12.951 -22.312 -22.445 1.00 40.81 92 LYS A N 1
ATOM 688 C CA . LYS A 1 92 ? -13.821 -22.129 -21.269 1.00 40.81 92 LYS A CA 1
ATOM 689 C C . LYS A 1 92 ? -13.442 -23.128 -20.173 1.00 40.81 92 LYS A C 1
ATOM 691 O O . LYS A 1 92 ? -14.289 -23.835 -19.642 1.00 40.81 92 LYS A O 1
ATOM 696 N N . ILE A 1 93 ? -12.156 -23.233 -19.864 1.00 38.72 93 ILE A N 1
ATOM 697 C CA . ILE A 1 93 ? -11.726 -23.879 -18.635 1.00 38.72 93 ILE A CA 1
ATOM 698 C C . ILE A 1 93 ? -11.708 -22.734 -17.629 1.00 38.72 93 ILE A C 1
ATOM 700 O O . ILE A 1 93 ? -10.857 -21.849 -17.766 1.00 38.72 93 ILE A O 1
ATOM 704 N N . PRO A 1 94 ? -12.624 -22.688 -16.644 1.00 38.03 94 PRO A N 1
ATOM 705 C CA . PRO A 1 94 ? -12.427 -21.812 -15.514 1.00 38.03 94 PRO A CA 1
ATOM 706 C C . PRO A 1 94 ? -11.187 -22.355 -14.815 1.00 38.03 94 PRO A C 1
ATOM 708 O O . PRO A 1 94 ? -11.246 -23.304 -14.036 1.00 38.03 94 PRO A O 1
ATOM 711 N N . THR A 1 95 ? -10.020 -21.800 -15.137 1.00 45.09 95 THR A N 1
ATOM 712 C CA . THR A 1 95 ? -8.865 -21.970 -14.278 1.00 45.09 95 THR A CA 1
ATOM 713 C C . THR A 1 95 ? -9.271 -21.309 -12.980 1.00 45.09 95 THR A C 1
ATOM 715 O O . THR A 1 95 ? -9.254 -20.081 -12.887 1.00 45.09 95 THR A O 1
ATOM 718 N N . TYR A 1 96 ? -9.667 -22.112 -11.993 1.00 44.06 96 TYR A N 1
ATOM 719 C CA . TYR A 1 96 ? -9.762 -21.704 -10.600 1.00 44.06 96 TYR A CA 1
ATOM 720 C C . TYR A 1 96 ? -8.339 -21.398 -10.122 1.00 44.06 96 TYR A C 1
ATOM 722 O O . TYR A 1 96 ? -7.712 -22.124 -9.353 1.00 44.06 96 TYR A O 1
ATOM 730 N N . ARG A 1 97 ? -7.754 -20.343 -10.692 1.00 40.62 97 ARG A N 1
ATOM 731 C CA . ARG A 1 97 ? -6.447 -19.834 -10.339 1.00 40.62 97 ARG A CA 1
ATOM 732 C C . ARG A 1 97 ? -6.690 -19.009 -9.094 1.00 40.62 97 ARG A C 1
ATOM 734 O O . ARG A 1 97 ? -6.881 -17.802 -9.151 1.00 40.62 97 ARG A O 1
ATOM 741 N N . ASN A 1 98 ? -6.765 -19.718 -7.979 1.00 42.41 98 ASN A N 1
ATOM 742 C CA . ASN A 1 98 ? -7.029 -19.150 -6.678 1.00 42.41 98 ASN A CA 1
ATOM 743 C C . ASN A 1 98 ? -5.928 -18.117 -6.356 1.00 42.41 98 ASN A C 1
ATOM 745 O O . ASN A 1 98 ? -4.772 -18.473 -6.130 1.00 42.41 98 ASN A O 1
ATOM 749 N N . HIS A 1 99 ? -6.267 -16.826 -6.400 1.00 49.44 99 HIS A N 1
ATOM 750 C CA . HIS A 1 99 ? -5.385 -15.716 -6.008 1.00 49.44 99 HIS A CA 1
ATOM 751 C C . HIS A 1 99 ? -5.237 -15.617 -4.479 1.00 49.44 99 HIS A C 1
ATOM 753 O O . HIS A 1 99 ? -4.488 -14.800 -3.967 1.00 49.44 99 HIS A O 1
ATOM 759 N N . PHE A 1 100 ? -5.903 -16.491 -3.726 1.00 39.03 100 PHE A N 1
ATOM 760 C CA . PHE A 1 100 ? -5.910 -16.461 -2.267 1.00 39.03 100 PHE A CA 1
ATOM 761 C C . PHE A 1 100 ? -4.588 -16.943 -1.625 1.00 39.03 100 PHE A C 1
ATOM 763 O O . PHE A 1 100 ? -4.314 -16.637 -0.471 1.00 39.03 100 PHE A O 1
ATOM 770 N N . ASN A 1 101 ? -3.716 -17.625 -2.387 1.00 38.69 101 ASN A N 1
ATOM 771 C CA . ASN A 1 101 ? -2.346 -18.006 -1.985 1.00 38.69 101 ASN A CA 1
ATOM 772 C C . ASN A 1 101 ? -1.263 -17.134 -2.657 1.00 38.69 101 ASN A C 1
ATOM 774 O O . ASN A 1 101 ? -0.160 -17.573 -2.972 1.00 38.69 101 ASN A O 1
ATOM 778 N N . GLU A 1 102 ? -1.578 -15.860 -2.871 1.00 47.97 102 GLU A N 1
ATOM 779 C CA . GLU A 1 102 ? -0.718 -14.818 -3.438 1.00 47.97 102 GLU A CA 1
ATOM 780 C C . GLU A 1 102 ? 0.234 -14.189 -2.408 1.00 47.97 102 GLU A C 1
ATOM 782 O O . GLU A 1 102 ? 0.699 -13.071 -2.592 1.00 47.97 102 GLU A O 1
ATOM 787 N N . LYS A 1 103 ? 0.621 -14.917 -1.352 1.00 41.66 103 LYS A N 1
ATOM 788 C CA . LYS A 1 103 ? 1.636 -14.450 -0.382 1.00 41.66 103 LYS A CA 1
ATOM 789 C C . LYS A 1 103 ? 2.999 -14.119 -1.039 1.00 41.66 103 LYS A C 1
ATOM 791 O O . LYS A 1 103 ? 3.895 -13.622 -0.371 1.00 41.66 103 LYS A O 1
ATOM 796 N N . LEU A 1 104 ? 3.145 -14.382 -2.346 1.00 44.06 104 LEU A N 1
ATOM 797 C CA . LEU A 1 104 ? 4.356 -14.237 -3.153 1.00 44.06 104 LEU A CA 1
ATOM 798 C C . LEU A 1 104 ? 4.210 -13.401 -4.448 1.00 44.06 104 LEU A C 1
ATOM 800 O O . LEU A 1 104 ? 5.215 -13.249 -5.144 1.00 44.06 104 LEU A O 1
ATOM 804 N N . LYS A 1 105 ? 3.042 -12.852 -4.843 1.00 58.28 105 LYS A N 1
ATOM 805 C CA . LYS A 1 105 ? 2.976 -12.065 -6.109 1.00 58.28 105 LYS A CA 1
ATOM 806 C C . LYS A 1 105 ? 3.281 -10.582 -5.898 1.00 58.28 105 LYS A C 1
ATOM 808 O O . LYS A 1 105 ? 2.474 -9.697 -6.158 1.00 58.28 105 LYS A O 1
ATOM 813 N N . GLY A 1 106 ? 4.525 -10.326 -5.515 1.00 72.88 106 GLY A N 1
ATOM 814 C CA . GLY A 1 106 ? 5.101 -8.989 -5.492 1.00 72.88 106 GLY A CA 1
ATOM 815 C C . GLY A 1 106 ? 4.806 -8.205 -4.219 1.00 72.88 106 GLY A C 1
ATOM 816 O O . GLY A 1 106 ? 4.243 -8.698 -3.247 1.00 72.88 106 GLY A O 1
ATOM 817 N N . ILE A 1 107 ? 5.253 -6.956 -4.230 1.00 85.75 107 ILE A N 1
ATOM 818 C CA . ILE A 1 107 ? 5.317 -6.111 -3.039 1.00 85.75 107 ILE A CA 1
ATOM 819 C C . ILE A 1 107 ? 3.947 -5.723 -2.470 1.00 85.75 107 ILE A C 1
ATOM 821 O O . ILE A 1 107 ? 3.835 -5.439 -1.286 1.00 85.75 107 ILE A O 1
ATOM 825 N N . GLU A 1 108 ? 2.899 -5.765 -3.294 1.00 85.75 108 GLU A N 1
ATOM 826 C CA . GLU A 1 108 ? 1.520 -5.454 -2.900 1.00 85.75 108 GLU A CA 1
ATOM 827 C C . GLU A 1 108 ? 1.041 -6.406 -1.796 1.00 85.75 108 GLU A C 1
ATOM 829 O O . GLU A 1 108 ? 0.531 -5.954 -0.777 1.00 85.75 108 GLU A O 1
ATOM 834 N N . GLY A 1 109 ? 1.291 -7.713 -1.944 1.00 84.00 109 GLY A N 1
ATOM 835 C CA . GLY A 1 109 ? 0.920 -8.712 -0.940 1.00 84.00 109 GLY A CA 1
ATOM 836 C C . GLY A 1 109 ? 1.699 -8.565 0.368 1.00 84.00 109 GLY A C 1
ATOM 837 O O . GLY A 1 109 ? 1.122 -8.713 1.442 1.00 84.00 109 GLY A O 1
ATOM 838 N N . ALA A 1 110 ? 2.988 -8.220 0.291 1.00 87.62 110 ALA A N 1
ATOM 839 C CA . ALA A 1 110 ? 3.806 -7.960 1.476 1.00 87.62 110 ALA A CA 1
ATOM 840 C C . ALA A 1 110 ? 3.317 -6.719 2.239 1.00 87.62 110 ALA A C 1
ATOM 842 O O . ALA A 1 110 ? 3.187 -6.770 3.461 1.00 87.62 110 ALA A O 1
ATOM 843 N N . ILE A 1 111 ? 2.969 -5.647 1.518 1.00 89.94 111 ILE A N 1
ATOM 844 C CA . ILE A 1 111 ? 2.377 -4.442 2.108 1.00 89.94 111 ILE A CA 1
ATOM 845 C C . ILE A 1 111 ? 1.034 -4.777 2.765 1.00 89.94 111 ILE A C 1
ATOM 847 O O . ILE A 1 111 ? 0.864 -4.496 3.946 1.00 89.94 111 ILE A O 1
ATOM 851 N N . VAL A 1 112 ? 0.110 -5.436 2.053 1.00 89.25 112 VAL A N 1
ATOM 852 C CA . VAL A 1 112 ? -1.208 -5.811 2.601 1.00 89.25 112 VAL A CA 1
ATOM 853 C C . VAL A 1 112 ? -1.063 -6.690 3.846 1.00 89.25 112 VAL A C 1
ATOM 855 O O . VAL A 1 112 ? -1.749 -6.460 4.839 1.00 89.25 112 VAL A O 1
ATOM 858 N N . ASN A 1 113 ? -0.143 -7.656 3.833 1.00 89.19 113 ASN A N 1
ATOM 859 C CA . ASN A 1 113 ? 0.106 -8.525 4.981 1.00 89.19 113 ASN A CA 1
ATOM 860 C C . ASN A 1 113 ? 0.612 -7.753 6.211 1.00 89.19 113 ASN A C 1
ATOM 862 O O . ASN A 1 113 ? 0.171 -8.035 7.323 1.00 89.19 113 ASN A O 1
ATOM 866 N N . ALA A 1 114 ? 1.502 -6.775 6.022 1.00 90.75 114 ALA A N 1
ATOM 867 C CA . ALA A 1 114 ? 2.025 -5.961 7.119 1.00 90.75 114 ALA A CA 1
ATOM 868 C C . ALA A 1 114 ? 0.940 -5.076 7.756 1.00 90.75 114 ALA A C 1
ATOM 870 O O . ALA A 1 114 ? 0.899 -4.907 8.973 1.00 90.75 114 ALA A O 1
ATOM 871 N N . ILE A 1 115 ? 0.037 -4.533 6.938 1.00 91.56 115 ILE A N 1
ATOM 872 C CA . ILE A 1 115 ? -0.885 -3.475 7.370 1.00 91.56 115 ILE A CA 1
ATOM 873 C C . ILE A 1 115 ? -2.257 -3.990 7.784 1.00 91.56 115 ILE A C 1
ATOM 875 O O . ILE A 1 115 ? -2.946 -3.292 8.520 1.00 91.56 115 ILE A O 1
ATOM 879 N N . LEU A 1 116 ? -2.664 -5.193 7.363 1.00 90.44 116 LEU A N 1
ATOM 880 C CA . LEU A 1 116 ? -4.022 -5.700 7.585 1.00 90.44 116 LEU A CA 1
ATOM 881 C C . LEU A 1 116 ? -4.440 -5.624 9.059 1.00 90.44 116 LEU A C 1
ATOM 883 O O . LEU A 1 116 ? -5.491 -5.075 9.376 1.00 90.44 116 LEU A O 1
ATOM 887 N N . LYS A 1 117 ? -3.603 -6.135 9.967 1.00 92.31 117 LYS A N 1
ATOM 888 C CA . LYS A 1 117 ? -3.903 -6.129 11.405 1.00 92.31 117 LYS A CA 1
ATOM 889 C C . LYS A 1 117 ? -3.945 -4.699 11.982 1.00 92.31 117 LYS A C 1
ATOM 891 O O . LYS A 1 117 ? -4.973 -4.357 12.566 1.00 92.31 117 LYS A O 1
ATOM 896 N N . PRO A 1 118 ? -2.916 -3.844 11.801 1.00 91.81 118 PRO A N 1
ATOM 897 C CA . PRO A 1 118 ? -2.961 -2.443 12.236 1.00 91.81 118 PRO A CA 1
ATOM 898 C C . PRO A 1 118 ? -4.156 -1.654 11.692 1.00 91.81 118 PRO A C 1
ATOM 900 O O . PRO A 1 118 ? -4.763 -0.872 12.420 1.00 91.81 118 PRO A O 1
ATOM 903 N N . VAL A 1 119 ? -4.513 -1.882 10.428 1.00 91.25 119 VAL A N 1
ATOM 904 C CA . VAL A 1 119 ? -5.639 -1.226 9.758 1.00 91.25 119 VAL A CA 1
ATOM 905 C C . VAL A 1 119 ? -6.962 -1.619 10.390 1.00 91.25 119 VAL A C 1
ATOM 907 O O . VAL A 1 119 ? -7.742 -0.739 10.739 1.00 91.25 119 VAL A O 1
ATOM 910 N N . VAL A 1 120 ? -7.206 -2.918 10.581 1.00 92.38 120 VAL A N 1
ATOM 911 C CA . VAL A 1 120 ? -8.435 -3.392 11.230 1.00 92.38 120 VAL A CA 1
ATOM 912 C C . VAL A 1 120 ? -8.561 -2.786 12.626 1.00 92.38 120 VAL A C 1
ATOM 914 O O . VAL A 1 120 ? -9.615 -2.256 12.960 1.00 92.38 120 VAL A O 1
ATOM 917 N N . SER A 1 121 ? -7.484 -2.781 13.417 1.00 93.25 121 SER A N 1
ATOM 918 C CA . SER A 1 121 ? -7.493 -2.146 14.740 1.00 93.25 121 SER A CA 1
ATOM 919 C C . SER A 1 121 ? -7.807 -0.648 14.674 1.00 93.25 121 SER A C 1
ATOM 921 O O . SER A 1 121 ? -8.635 -0.164 15.440 1.00 93.25 121 SER A O 1
ATOM 923 N N . LYS A 1 122 ? -7.198 0.091 13.740 1.00 90.56 122 LYS A N 1
ATOM 924 C CA . LYS A 1 122 ? -7.440 1.529 13.569 1.00 90.56 122 LYS A CA 1
ATOM 925 C C . LYS A 1 122 ? -8.879 1.842 13.148 1.00 90.56 122 LYS A C 1
ATOM 927 O O . LYS A 1 122 ? -9.488 2.757 13.699 1.00 90.56 122 LYS A O 1
ATOM 932 N N . LEU A 1 123 ? -9.424 1.079 12.202 1.00 90.62 123 LEU A N 1
ATOM 933 C CA . LEU A 1 123 ? -10.805 1.235 11.737 1.00 90.62 123 LEU A CA 1
ATOM 934 C C . LEU A 1 123 ? -11.809 0.929 12.851 1.00 90.62 123 LEU A C 1
ATOM 936 O O . LEU A 1 123 ? -12.777 1.659 13.009 1.00 90.62 123 LEU A O 1
ATOM 940 N N . MET A 1 124 ? -11.552 -0.096 13.667 1.00 92.94 124 MET A N 1
ATOM 941 C CA . MET A 1 124 ? -12.405 -0.411 14.817 1.00 92.94 124 MET A CA 1
ATOM 942 C C . MET A 1 124 ? -12.393 0.708 15.863 1.00 92.94 124 MET A C 1
ATOM 944 O O . MET A 1 124 ? -13.444 1.074 16.378 1.00 92.94 124 MET A O 1
ATOM 948 N N . ASN A 1 125 ? -11.230 1.308 16.128 1.00 90.88 125 ASN A N 1
ATOM 949 C CA . ASN A 1 125 ? -11.121 2.422 17.074 1.00 90.88 125 ASN A CA 1
ATOM 950 C C . ASN A 1 125 ? -11.824 3.700 16.583 1.00 90.88 125 ASN A C 1
ATOM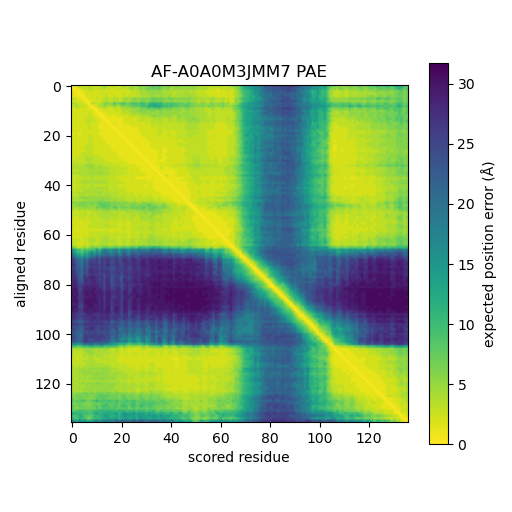 952 O O . ASN A 1 125 ? -12.288 4.487 17.399 1.00 90.88 125 ASN A O 1
ATOM 956 N N . THR A 1 126 ? -11.916 3.894 15.266 1.00 89.62 126 THR A N 1
ATOM 957 C CA . THR A 1 126 ? -12.559 5.062 14.634 1.00 89.62 126 THR A CA 1
ATOM 958 C C . THR A 1 126 ? -13.990 4.777 14.170 1.00 89.62 126 THR A C 1
ATOM 960 O O . THR A 1 126 ? -14.645 5.645 13.605 1.00 89.62 126 THR A O 1
ATOM 963 N N . MET A 1 127 ? -14.523 3.578 14.435 1.00 90.62 127 MET A N 1
ATOM 964 C CA . MET A 1 127 ? -15.816 3.128 13.911 1.00 90.62 127 MET A CA 1
ATOM 965 C C . MET A 1 127 ? -16.973 4.056 14.296 1.00 90.62 127 MET A C 1
ATOM 967 O O . MET A 1 127 ? -17.826 4.340 13.463 1.00 90.62 127 MET A O 1
ATOM 971 N N . ASN A 1 128 ? -16.994 4.552 15.535 1.00 90.06 128 ASN A N 1
ATOM 972 C CA . ASN A 1 128 ? -18.058 5.448 15.993 1.00 90.06 128 ASN A CA 1
ATOM 973 C C . ASN A 1 128 ? -18.031 6.805 15.271 1.00 90.06 128 ASN A C 1
ATOM 975 O O . ASN A 1 128 ? -19.092 7.340 14.972 1.00 90.06 128 ASN A O 1
ATOM 979 N N . GLU A 1 129 ? -16.842 7.329 14.959 1.00 89.06 129 GLU A N 1
ATOM 980 C CA . GLU A 1 129 ? -16.669 8.570 14.186 1.00 89.06 129 GLU A CA 1
ATOM 981 C C . GLU A 1 129 ? -17.109 8.357 12.731 1.00 89.06 129 GLU A C 1
ATOM 983 O O . GLU A 1 129 ? -17.857 9.147 12.163 1.00 89.06 129 GLU A O 1
ATOM 988 N N . LEU A 1 130 ? -16.728 7.225 12.134 1.00 86.25 130 LEU A N 1
ATOM 989 C CA . LEU A 1 130 ? -17.098 6.878 10.757 1.00 86.25 130 LEU A CA 1
ATOM 990 C C . LEU A 1 130 ? -18.613 6.710 10.557 1.00 86.25 130 LEU A C 1
ATOM 992 O O . LEU A 1 130 ? -19.100 6.903 9.449 1.00 86.25 130 LEU A O 1
ATOM 996 N N . LEU A 1 131 ? -19.353 6.346 11.608 1.00 88.88 131 LEU A N 1
ATOM 997 C CA . LEU A 1 131 ? -20.810 6.184 11.571 1.00 88.88 131 LEU A CA 1
ATOM 998 C C . LEU A 1 131 ? -21.580 7.490 11.809 1.00 88.88 131 LEU A C 1
ATOM 1000 O O . LEU A 1 131 ? -22.813 7.475 11.786 1.00 88.88 131 LEU A O 1
ATOM 1004 N N . GLN A 1 132 ? -20.890 8.607 12.056 1.00 90.62 132 GLN A N 1
ATOM 1005 C CA . GLN A 1 132 ? -21.553 9.895 12.217 1.00 90.62 132 GLN A CA 1
ATOM 1006 C C . GLN A 1 132 ? -22.274 10.297 10.917 1.00 90.62 132 GLN A C 1
ATOM 1008 O O . GLN A 1 132 ? -21.744 10.085 9.826 1.00 90.62 132 GLN A O 1
ATOM 1013 N N . PRO A 1 133 ? -23.473 10.901 11.010 1.00 86.06 133 PRO A N 1
ATOM 1014 C CA . PRO A 1 133 ? -24.291 11.250 9.844 1.00 86.06 133 PRO A CA 1
ATOM 1015 C C . PRO A 1 133 ? -23.636 12.286 8.922 1.00 86.06 133 PRO A C 1
ATOM 1017 O O . PRO A 1 133 ? -24.041 12.422 7.779 1.00 86.06 133 PRO A O 1
ATOM 1020 N N . GLU A 1 134 ? -22.624 13.006 9.404 1.00 85.88 134 GLU A N 1
ATOM 1021 C CA . GLU A 1 134 ? -21.811 13.937 8.613 1.00 85.88 134 GLU A CA 1
ATOM 1022 C C . GLU A 1 134 ? -20.837 13.249 7.642 1.00 85.88 134 GLU A C 1
ATOM 1024 O O . GLU A 1 134 ? -20.319 13.902 6.739 1.00 85.88 134 GLU A O 1
ATOM 1029 N N . ASN A 1 135 ? -20.620 11.938 7.804 1.00 79.50 135 ASN A N 1
ATOM 1030 C CA . ASN A 1 135 ? -19.753 11.114 6.960 1.00 79.50 135 ASN A CA 1
ATOM 1031 C C . ASN A 1 135 ? -20.528 10.217 5.965 1.00 79.50 135 ASN A C 1
ATOM 1033 O O . ASN A 1 135 ? -19.890 9.456 5.231 1.00 79.50 135 ASN A O 1
ATOM 1037 N N . MET A 1 136 ? -21.869 10.278 5.943 1.00 64.56 136 MET A N 1
ATOM 1038 C CA . MET A 1 136 ? -22.745 9.544 5.006 1.00 64.56 136 MET A CA 1
ATOM 1039 C C . MET A 1 136 ? -23.284 10.446 3.897 1.00 64.56 136 MET A C 1
ATOM 1041 O O . MET A 1 136 ? -23.397 9.939 2.758 1.00 64.56 136 MET A O 1
#

Sequence (136 aa):
LGCPHGCNEGIRSAQGDFLRVKARTIFATMQRMDPDGFGQMVVSHIQEGNTQTLIDMMHAITGFCRADLAAGSARPRSNSSPRRRTSTSDCKIPTYRNHFNEKLKGIEGAIVNAILKPVVSKLMNTMNELLQPENM